Protein AF-J0LJA5-F1 (afdb_monomer_lite)

Structure (mmCIF, N/CA/C/O backbone):
data_AF-J0LJA5-F1
#
_entry.id   AF-J0LJA5-F1
#
loop_
_atom_site.group_PDB
_atom_site.id
_atom_site.type_symbol
_atom_site.label_atom_id
_atom_site.label_alt_id
_atom_site.label_comp_id
_atom_site.label_asym_id
_atom_site.label_entity_id
_atom_site.label_seq_id
_atom_site.pdbx_PDB_ins_code
_atom_site.Cartn_x
_atom_site.Cartn_y
_atom_site.Cartn_z
_atom_site.occupancy
_atom_site.B_iso_or_equiv
_atom_site.auth_seq_id
_atom_site.auth_comp_id
_atom_site.auth_asym_id
_atom_site.auth_atom_id
_atom_site.pdbx_PDB_model_num
ATOM 1 N N . GLY A 1 1 ? -19.540 -22.072 14.225 1.00 37.47 1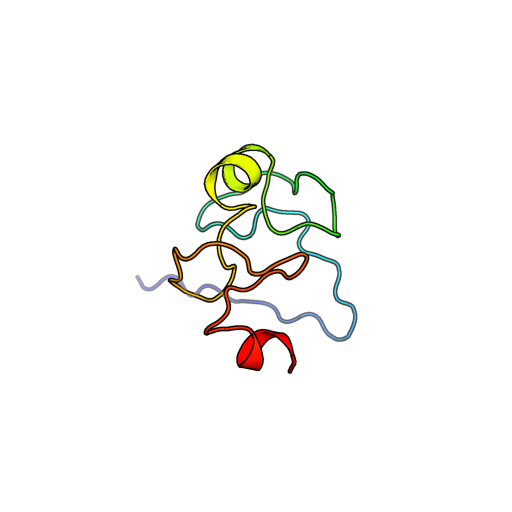 GLY A N 1
ATOM 2 C CA . GLY A 1 1 ? -18.215 -22.067 14.868 1.00 37.47 1 GLY A CA 1
ATOM 3 C C . GLY A 1 1 ? -17.500 -20.805 14.460 1.00 37.47 1 GLY A C 1
ATOM 4 O O . GLY A 1 1 ? -17.303 -20.602 13.273 1.00 37.47 1 GLY A O 1
ATOM 5 N N . THR A 1 2 ? -17.207 -19.919 15.404 1.00 39.94 2 THR A N 1
ATOM 6 C CA . THR A 1 2 ? -16.510 -18.654 15.143 1.00 39.94 2 THR A CA 1
ATOM 7 C C . THR A 1 2 ? -15.015 -18.930 15.041 1.00 39.94 2 THR A C 1
ATOM 9 O O . THR A 1 2 ? -14.373 -19.270 16.033 1.00 39.94 2 THR A O 1
ATOM 12 N N . GLN A 1 3 ? -14.472 -18.858 13.827 1.00 45.25 3 GLN A N 1
ATOM 13 C CA . GLN A 1 3 ? -13.049 -19.064 13.584 1.00 45.25 3 GLN A CA 1
ATOM 14 C C . GLN A 1 3 ? -12.293 -17.820 14.065 1.00 45.25 3 GLN A C 1
ATOM 16 O O . GLN A 1 3 ? -12.463 -16.726 13.536 1.00 45.25 3 GLN A O 1
ATOM 21 N N . SER A 1 4 ? -11.520 -17.982 15.137 1.00 40.75 4 SER A N 1
ATOM 22 C CA . SER A 1 4 ? -10.760 -16.901 15.757 1.00 40.75 4 SER A CA 1
ATOM 23 C C . SER A 1 4 ? -9.466 -16.691 14.971 1.00 40.75 4 SER A C 1
ATOM 25 O O . SER A 1 4 ? -8.522 -17.470 15.111 1.00 40.75 4 SER A O 1
ATOM 27 N N . VAL A 1 5 ? -9.413 -15.653 14.138 1.00 47.06 5 VAL A N 1
ATOM 28 C CA . VAL A 1 5 ? -8.175 -15.243 13.463 1.00 47.06 5 VAL A CA 1
ATOM 29 C C . VAL A 1 5 ? -7.284 -14.561 14.503 1.00 47.06 5 VAL A C 1
ATOM 31 O O . VAL A 1 5 ? -7.605 -13.484 15.000 1.00 47.06 5 VAL A O 1
ATOM 34 N N . ARG A 1 6 ? -6.184 -15.213 14.894 1.00 39.94 6 ARG A N 1
ATOM 35 C CA . ARG A 1 6 ? -5.156 -14.616 15.759 1.00 39.94 6 ARG A CA 1
ATOM 36 C C . ARG A 1 6 ? -4.173 -13.840 14.887 1.00 39.94 6 ARG A C 1
ATOM 38 O O . ARG A 1 6 ? -3.349 -14.445 14.210 1.00 39.94 6 ARG A O 1
ATOM 45 N N . ALA A 1 7 ? -4.252 -12.513 14.924 1.00 46.06 7 ALA A N 1
ATOM 46 C CA . ALA A 1 7 ? -3.188 -11.655 14.420 1.00 46.06 7 ALA A CA 1
ATOM 47 C C . ALA A 1 7 ? -2.048 -11.634 15.452 1.00 46.06 7 ALA A C 1
ATOM 49 O O . ALA A 1 7 ? -2.231 -11.164 16.574 1.00 46.06 7 ALA A O 1
ATOM 50 N N . ASN A 1 8 ? -0.892 -12.192 15.094 1.00 39.00 8 ASN A N 1
ATOM 51 C CA . ASN A 1 8 ? 0.301 -12.174 15.934 1.00 39.00 8 ASN A CA 1
ATOM 52 C C . ASN A 1 8 ? 1.062 -10.872 15.642 1.00 39.00 8 ASN A C 1
ATOM 54 O O . ASN A 1 8 ? 1.621 -10.716 14.558 1.00 39.00 8 ASN A O 1
ATOM 58 N N . VAL A 1 9 ? 1.040 -9.919 16.573 1.00 46.81 9 VAL A N 1
ATOM 59 C CA . VAL A 1 9 ? 1.818 -8.678 16.456 1.00 46.81 9 VAL A CA 1
ATOM 60 C C . VAL A 1 9 ? 3.271 -9.012 16.790 1.00 46.81 9 VAL A C 1
ATOM 62 O O . VAL A 1 9 ? 3.574 -9.349 17.932 1.00 46.81 9 VAL A O 1
ATOM 65 N N . ILE A 1 10 ? 4.153 -8.974 15.788 1.00 45.78 10 ILE A N 1
ATOM 66 C CA . ILE A 1 10 ? 5.600 -9.111 15.982 1.00 45.78 10 ILE A CA 1
ATOM 67 C C . ILE A 1 10 ? 6.192 -7.714 16.164 1.00 45.78 10 ILE A C 1
ATOM 69 O O . ILE A 1 10 ? 5.956 -6.808 15.367 1.00 45.78 10 ILE A O 1
ATOM 73 N N . ASP A 1 11 ? 6.924 -7.576 17.259 1.00 40.84 11 ASP A N 1
ATOM 74 C CA . ASP A 1 11 ? 7.517 -6.357 17.784 1.00 40.84 11 ASP A CA 1
ATOM 75 C C . ASP A 1 11 ? 8.598 -5.760 16.852 1.00 40.84 11 ASP A C 1
ATOM 77 O O . ASP A 1 11 ? 9.421 -6.474 16.276 1.00 40.84 11 ASP A O 1
ATOM 81 N N . GLY A 1 12 ? 8.610 -4.429 16.736 1.00 39.09 12 GLY A N 1
ATOM 82 C CA . GLY A 1 12 ? 9.817 -3.613 16.531 1.00 39.09 12 GLY A CA 1
ATOM 83 C C . GLY A 1 12 ? 10.553 -3.574 15.181 1.00 39.09 12 GLY A C 1
ATOM 84 O O . GLY A 1 12 ? 11.424 -2.720 15.032 1.00 39.09 12 GLY A O 1
ATOM 85 N N . ILE A 1 13 ? 10.240 -4.408 14.186 1.00 37.88 13 ILE A N 1
ATOM 86 C CA . ILE A 1 13 ? 10.792 -4.283 12.820 1.00 37.88 13 ILE A CA 1
ATOM 87 C C . ILE A 1 13 ? 9.635 -4.387 11.831 1.00 37.88 13 ILE A C 1
ATOM 89 O O . ILE A 1 13 ? 9.009 -5.438 11.714 1.00 37.88 13 ILE A O 1
ATOM 93 N N . VAL A 1 14 ? 9.359 -3.312 11.084 1.00 45.16 14 VAL A N 1
ATOM 94 C CA . VAL A 1 14 ? 8.442 -3.362 9.935 1.00 45.16 14 VAL A CA 1
ATOM 95 C C . VAL A 1 14 ? 9.135 -4.172 8.837 1.00 45.16 14 VAL A C 1
ATOM 97 O O . VAL A 1 14 ? 9.718 -3.618 7.908 1.00 45.16 14 VAL A O 1
ATOM 100 N N . MET A 1 15 ? 9.122 -5.501 8.944 1.00 45.00 15 MET A N 1
ATOM 101 C CA . MET A 1 15 ? 9.316 -6.337 7.767 1.00 45.00 15 MET A CA 1
ATOM 102 C C . MET A 1 15 ? 8.113 -6.049 6.879 1.00 45.00 15 MET A C 1
ATOM 104 O O . MET A 1 15 ? 7.004 -6.488 7.180 1.00 45.00 15 MET A O 1
ATOM 108 N N . GLY A 1 16 ? 8.314 -5.205 5.861 1.00 53.84 16 GLY A N 1
ATOM 109 C CA . GLY A 1 16 ? 7.261 -4.845 4.919 1.00 53.84 16 GLY A CA 1
ATOM 110 C C . GLY A 1 16 ? 6.555 -6.114 4.459 1.00 53.84 16 GLY A C 1
ATOM 111 O O . GLY A 1 16 ? 7.226 -7.099 4.144 1.00 53.84 16 GLY A O 1
ATOM 112 N N . LEU A 1 17 ? 5.219 -6.105 4.511 1.00 63.00 17 LEU A N 1
ATOM 113 C CA . LEU A 1 17 ? 4.371 -7.213 4.076 1.00 63.00 17 LEU A CA 1
ATOM 114 C C 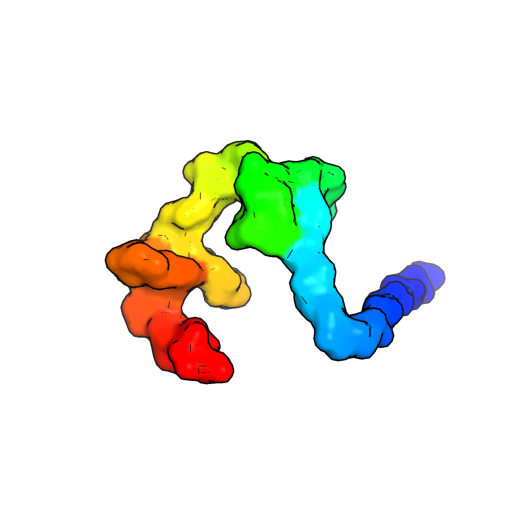. LEU A 1 17 ? 4.959 -7.807 2.792 1.00 63.00 17 LEU A C 1
ATOM 116 O O . LEU A 1 17 ? 5.047 -7.108 1.802 1.00 63.00 17 LEU A O 1
ATOM 120 N N . LEU A 1 18 ? 5.406 -9.064 2.780 1.00 76.69 18 LEU A N 1
ATOM 121 C CA . LEU A 1 18 ? 5.892 -9.676 1.530 1.00 76.69 18 LEU A CA 1
ATOM 122 C C . LEU A 1 18 ? 4.747 -9.889 0.527 1.00 76.69 18 LEU A C 1
ATOM 124 O O . LEU A 1 18 ? 4.981 -10.054 -0.671 1.00 76.69 18 LEU A O 1
ATOM 128 N N . TYR A 1 19 ? 3.516 -9.862 1.032 1.00 81.25 19 TYR A N 1
ATOM 129 C CA . TYR A 1 19 ? 2.289 -10.165 0.321 1.00 81.25 19 TYR A CA 1
ATOM 130 C C . TYR A 1 19 ? 1.435 -8.914 0.116 1.00 81.25 19 TYR A C 1
ATOM 132 O O . TYR A 1 19 ? 1.530 -7.937 0.857 1.00 81.25 19 TYR A O 1
ATOM 140 N N . CYS A 1 20 ? 0.593 -8.961 -0.910 1.00 84.19 20 CYS A N 1
ATOM 141 C CA . CYS A 1 20 ? -0.373 -7.927 -1.243 1.00 84.19 20 CYS A CA 1
ATOM 142 C C . CYS A 1 20 ? -1.279 -7.586 -0.054 1.00 84.19 20 CYS A C 1
ATOM 144 O O . CYS A 1 20 ? -1.823 -8.472 0.593 1.00 84.19 20 CYS A O 1
ATOM 146 N N . ALA A 1 21 ? -1.495 -6.292 0.186 1.00 80.00 21 ALA A N 1
ATOM 147 C CA . ALA A 1 21 ? -2.400 -5.811 1.228 1.00 80.00 21 ALA A CA 1
ATOM 148 C C . ALA A 1 21 ? -3.882 -5.784 0.801 1.00 80.00 21 ALA A C 1
ATOM 150 O O . ALA A 1 21 ? -4.714 -5.238 1.521 1.00 80.00 21 ALA A O 1
ATOM 151 N N . TYR A 1 22 ? -4.214 -6.302 -0.386 1.00 81.19 22 TYR A N 1
ATOM 152 C CA . TYR A 1 22 ? -5.605 -6.445 -0.814 1.00 81.19 22 TYR A CA 1
ATOM 153 C C . TYR A 1 22 ? -6.228 -7.677 -0.152 1.00 81.19 22 TYR A C 1
ATOM 155 O O . TYR A 1 22 ? -5.578 -8.723 -0.087 1.00 81.19 22 TYR A O 1
ATOM 163 N N . ASP A 1 23 ? -7.472 -7.548 0.314 1.00 77.31 23 ASP A N 1
ATOM 164 C CA . ASP A 1 23 ? -8.187 -8.629 0.996 1.00 77.31 23 ASP A CA 1
ATOM 165 C C . ASP A 1 23 ? -8.189 -9.914 0.152 1.00 77.31 23 ASP A C 1
ATOM 167 O O . ASP A 1 23 ? -8.385 -9.884 -1.065 1.00 77.31 23 ASP A O 1
ATOM 171 N N . ASP A 1 24 ? -7.916 -11.042 0.809 1.00 79.81 24 ASP A N 1
ATOM 172 C CA . ASP A 1 24 ? -7.814 -12.378 0.205 1.00 79.81 24 ASP A CA 1
ATOM 173 C C . ASP A 1 24 ? -6.758 -12.531 -0.915 1.00 79.81 24 ASP A C 1
ATOM 175 O O . ASP A 1 24 ? -6.766 -13.512 -1.663 1.00 79.81 24 ASP A O 1
ATOM 179 N N . CYS A 1 25 ? -5.790 -11.612 -1.024 1.00 82.00 25 CYS A N 1
ATOM 180 C CA . CYS A 1 25 ? -4.690 -11.724 -1.981 1.00 82.00 25 CYS A CA 1
ATOM 181 C C . CYS A 1 25 ? -3.407 -12.272 -1.336 1.00 82.00 25 CYS A C 1
ATOM 183 O O . CYS A 1 25 ? -2.789 -11.631 -0.493 1.00 82.00 25 CYS A O 1
ATOM 185 N N . LEU A 1 26 ? -2.943 -13.433 -1.808 1.00 84.94 26 LEU A N 1
ATOM 186 C CA . LEU A 1 26 ? -1.690 -14.066 -1.358 1.00 84.94 26 LEU A CA 1
ATOM 187 C C . LEU A 1 26 ? -0.511 -13.840 -2.322 1.00 84.94 26 LEU A C 1
ATOM 189 O O . LEU A 1 26 ? 0.538 -14.466 -2.188 1.00 84.94 26 LEU A O 1
ATOM 193 N N . ALA A 1 27 ? -0.677 -12.974 -3.324 1.00 85.19 27 ALA A N 1
ATOM 194 C CA . ALA A 1 27 ? 0.384 -12.669 -4.278 1.00 85.19 27 ALA A CA 1
ATOM 195 C C . ALA A 1 27 ? 1.488 -11.826 -3.626 1.00 85.19 27 ALA A C 1
ATOM 197 O O . ALA A 1 27 ? 1.215 -10.976 -2.777 1.00 85.19 27 ALA A O 1
ATOM 198 N N . LEU A 1 28 ? 2.733 -12.026 -4.062 1.00 85.06 28 LEU A N 1
ATOM 199 C CA . LEU A 1 28 ? 3.863 -11.215 -3.617 1.00 85.06 28 LEU A CA 1
ATOM 200 C C . LEU A 1 28 ? 3.721 -9.760 -4.076 1.00 85.06 28 LEU A C 1
ATOM 202 O O . LEU A 1 28 ? 3.147 -9.470 -5.133 1.00 85.06 28 LEU A O 1
ATOM 206 N N . LEU A 1 29 ? 4.278 -8.841 -3.289 1.00 84.88 29 LEU A N 1
ATOM 207 C CA . LEU A 1 29 ? 4.345 -7.433 -3.662 1.00 84.88 29 LEU A CA 1
ATOM 208 C C . LEU A 1 29 ? 5.129 -7.224 -4.956 1.00 84.88 29 LEU A C 1
ATOM 210 O O . LEU A 1 29 ? 6.186 -7.818 -5.163 1.00 84.88 29 LEU A O 1
ATOM 214 N N . LYS A 1 30 ? 4.632 -6.310 -5.801 1.00 82.94 30 LYS A N 1
ATOM 215 C CA . LYS A 1 30 ? 5.277 -5.965 -7.077 1.00 82.94 30 LYS A CA 1
ATOM 216 C C . LYS A 1 30 ? 6.706 -5.457 -6.875 1.00 82.94 30 LYS A C 1
ATOM 218 O O . LYS A 1 30 ? 7.594 -5.825 -7.633 1.00 82.94 30 LYS A O 1
ATOM 223 N N . ASP A 1 31 ? 6.904 -4.625 -5.855 1.00 76.25 31 ASP A N 1
ATOM 224 C CA . ASP A 1 31 ? 8.173 -3.945 -5.576 1.00 76.25 31 ASP A CA 1
ATOM 225 C C . ASP A 1 31 ? 8.843 -4.494 -4.294 1.00 76.25 31 ASP A C 1
ATOM 227 O O . ASP A 1 31 ? 9.563 -3.781 -3.593 1.00 76.25 31 ASP A O 1
ATOM 231 N N . GLY A 1 32 ? 8.571 -5.760 -3.944 1.00 72.19 32 GLY A N 1
ATOM 232 C CA . GLY A 1 32 ? 9.044 -6.366 -2.694 1.00 72.19 32 GLY A CA 1
ATOM 233 C C . GLY A 1 32 ? 8.539 -5.605 -1.464 1.00 72.19 32 GLY A C 1
ATOM 234 O O . GLY A 1 32 ? 7.465 -5.016 -1.503 1.00 72.19 32 GLY A O 1
ATOM 235 N N . SER A 1 33 ? 9.324 -5.548 -0.385 1.00 62.78 33 SER A N 1
ATOM 236 C CA . SER A 1 33 ? 8.927 -4.941 0.901 1.00 62.78 33 SER A CA 1
ATOM 237 C C . SER A 1 33 ? 8.676 -3.424 0.875 1.00 62.78 33 SER A C 1
ATOM 239 O O . SER A 1 33 ? 8.310 -2.853 1.900 1.00 62.78 33 SER A O 1
ATOM 241 N N . ALA A 1 34 ? 8.897 -2.755 -0.262 1.00 65.94 34 ALA A N 1
ATOM 242 C CA . ALA A 1 34 ? 8.655 -1.322 -0.435 1.00 65.94 34 ALA A CA 1
ATOM 243 C C . ALA A 1 34 ? 7.239 -0.997 -0.958 1.00 65.94 34 ALA A C 1
ATOM 245 O O . ALA A 1 34 ? 6.805 0.157 -0.890 1.00 65.94 34 ALA A O 1
ATOM 246 N N . GLY A 1 35 ? 6.530 -1.996 -1.496 1.00 73.06 35 GLY A N 1
ATOM 247 C CA . GLY A 1 35 ? 5.204 -1.843 -2.098 1.00 73.06 35 GLY A CA 1
ATOM 248 C C . GLY A 1 35 ? 4.035 -2.012 -1.119 1.00 73.06 35 GLY A C 1
ATOM 249 O O . GLY A 1 35 ? 4.213 -2.248 0.070 1.00 73.06 35 GLY A O 1
ATOM 250 N N . VAL A 1 36 ? 2.813 -1.899 -1.649 1.00 79.38 36 VAL A N 1
ATOM 251 C CA . VAL A 1 36 ? 1.553 -2.194 -0.923 1.00 79.38 36 VAL A CA 1
ATOM 252 C C . VAL A 1 36 ? 0.724 -3.258 -1.651 1.00 79.38 36 VAL A C 1
ATOM 254 O O . VAL A 1 36 ? 0.034 -4.058 -1.023 1.00 79.38 36 VAL A O 1
ATOM 257 N N . PHE A 1 37 ? 0.828 -3.310 -2.981 1.00 85.06 37 PHE A N 1
ATOM 258 C CA . PHE A 1 37 ? 0.063 -4.222 -3.823 1.00 85.06 37 PHE A CA 1
ATOM 259 C C . PHE A 1 37 ? 0.967 -5.129 -4.670 1.00 85.06 37 PHE A C 1
ATOM 261 O O . PHE A 1 37 ? 2.099 -4.770 -5.015 1.00 85.06 37 PHE A O 1
ATOM 268 N N . CYS A 1 38 ? 0.446 -6.300 -5.043 1.00 89.00 38 CYS A N 1
ATOM 269 C CA . CYS A 1 38 ? 1.003 -7.111 -6.125 1.00 89.00 38 CYS A CA 1
ATOM 270 C C . CYS A 1 38 ? 0.835 -6.405 -7.481 1.00 89.00 38 CYS A C 1
ATOM 272 O O . CYS A 1 38 ? 0.186 -5.363 -7.575 1.00 89.00 38 CYS A O 1
ATOM 274 N N . ALA A 1 39 ? 1.402 -6.967 -8.551 1.00 90.38 39 ALA A N 1
ATOM 275 C CA . ALA A 1 39 ? 1.367 -6.335 -9.871 1.00 90.38 39 ALA A CA 1
ATOM 276 C C . ALA A 1 39 ? -0.062 -6.048 -10.370 1.00 90.38 39 ALA A C 1
ATOM 278 O O . ALA A 1 39 ? -0.315 -4.973 -10.911 1.00 90.38 39 ALA A O 1
ATOM 279 N N . GLU A 1 40 ? -0.998 -6.964 -10.126 1.00 90.12 40 GLU A N 1
ATOM 280 C CA . GLU A 1 40 ? -2.404 -6.826 -10.514 1.00 90.12 40 GLU A CA 1
ATOM 281 C C . GLU A 1 40 ? -3.078 -5.651 -9.794 1.00 90.12 40 GLU A C 1
ATOM 283 O O . GLU A 1 40 ? -3.562 -4.703 -10.420 1.00 90.12 40 GLU A O 1
ATOM 288 N N . TYR A 1 41 ? -3.038 -5.657 -8.463 1.00 87.81 41 TYR A N 1
ATOM 289 C CA . TYR A 1 41 ? -3.676 -4.616 -7.666 1.00 87.81 41 TYR A CA 1
ATOM 290 C C . TYR A 1 41 ? -2.931 -3.281 -7.724 1.00 87.81 41 TYR A C 1
ATOM 292 O O . TYR A 1 41 ? -3.544 -2.227 -7.563 1.00 87.81 41 TYR A O 1
ATOM 300 N N . PHE A 1 42 ? -1.643 -3.279 -8.064 1.00 88.00 42 PHE A N 1
ATOM 301 C CA . PHE A 1 42 ? -0.915 -2.054 -8.375 1.00 88.00 42 PHE A CA 1
ATOM 302 C C . PHE A 1 42 ? -1.465 -1.372 -9.634 1.00 88.00 42 PHE A C 1
ATOM 304 O O . PHE A 1 42 ? -1.618 -0.152 -9.650 1.00 88.00 42 PHE A O 1
ATOM 311 N N . LEU A 1 43 ? -1.829 -2.128 -10.672 1.00 87.62 43 LEU A N 1
ATOM 312 C CA . LEU A 1 43 ? -2.453 -1.556 -11.870 1.00 87.62 43 LEU A CA 1
ATOM 313 C C . LEU A 1 43 ? -3.853 -1.000 -11.571 1.00 87.62 43 LEU A C 1
ATOM 315 O O . LEU A 1 43 ? -4.208 0.072 -12.061 1.00 87.62 43 LEU A O 1
ATOM 319 N N . ALA A 1 44 ? -4.630 -1.691 -10.735 1.00 86.12 44 ALA A N 1
ATOM 320 C CA . ALA A 1 44 ? -6.007 -1.308 -10.415 1.00 86.12 44 ALA A CA 1
ATOM 321 C C . ALA A 1 44 ? -6.129 -0.196 -9.348 1.00 86.12 44 ALA A C 1
ATOM 323 O O . ALA A 1 44 ? -7.084 0.598 -9.374 1.00 86.12 44 ALA A O 1
ATOM 324 N N . PHE A 1 45 ? -5.188 -0.141 -8.401 1.00 85.25 45 PHE A N 1
ATOM 325 C CA . PHE A 1 45 ? -5.268 0.695 -7.197 1.00 85.25 45 PHE A CA 1
ATOM 326 C C . PHE A 1 45 ? -4.000 1.489 -6.886 1.00 85.25 45 PHE A C 1
ATOM 328 O O . PHE A 1 45 ? -4.076 2.411 -6.084 1.00 85.25 45 PHE A O 1
ATOM 335 N N . GLY A 1 46 ? -2.869 1.241 -7.549 1.00 83.81 46 GLY A N 1
ATOM 336 C CA . GLY A 1 46 ? -1.606 1.937 -7.267 1.00 83.81 46 GLY A CA 1
ATOM 337 C C . GLY A 1 46 ? -1.623 3.444 -7.552 1.00 83.81 46 GLY A C 1
ATOM 338 O O . GLY A 1 46 ?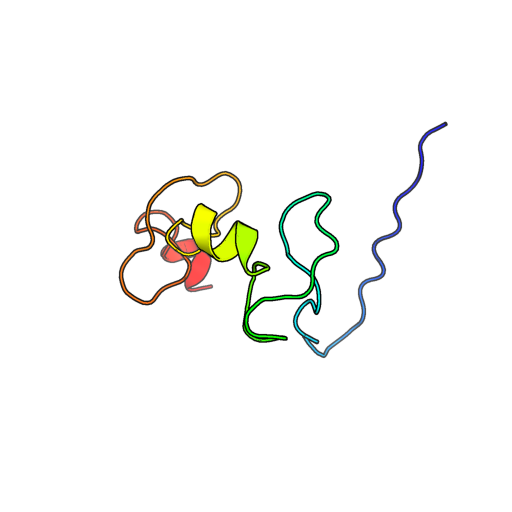 -0.716 4.151 -7.134 1.00 83.81 46 GLY A O 1
ATOM 339 N N . LYS A 1 47 ? -2.655 3.950 -8.245 1.00 85.81 47 LYS A N 1
ATOM 340 C CA . LYS A 1 47 ? -2.917 5.389 -8.450 1.00 85.81 47 LYS A CA 1
ATOM 341 C C . LYS A 1 47 ? -4.075 5.930 -7.602 1.00 85.81 47 LYS A C 1
ATOM 343 O O . LYS A 1 47 ? -4.472 7.086 -7.766 1.00 85.81 47 LYS A O 1
ATOM 348 N N . LYS A 1 48 ? -4.637 5.108 -6.716 1.00 88.00 48 LYS A N 1
ATOM 349 C CA . LYS A 1 48 ? -5.721 5.468 -5.799 1.00 88.00 48 LYS A CA 1
ATOM 350 C C . LYS A 1 48 ? -5.174 5.678 -4.395 1.00 88.00 48 LYS A C 1
ATOM 352 O O . LYS A 1 48 ? -4.106 5.202 -4.042 1.00 88.00 48 LYS A O 1
ATOM 357 N N . CYS A 1 49 ? -5.926 6.410 -3.594 1.00 87.81 49 CYS A N 1
ATOM 358 C CA . CYS A 1 49 ? -5.656 6.633 -2.188 1.00 87.81 49 CYS A CA 1
ATOM 359 C C . CYS A 1 49 ? -5.634 5.306 -1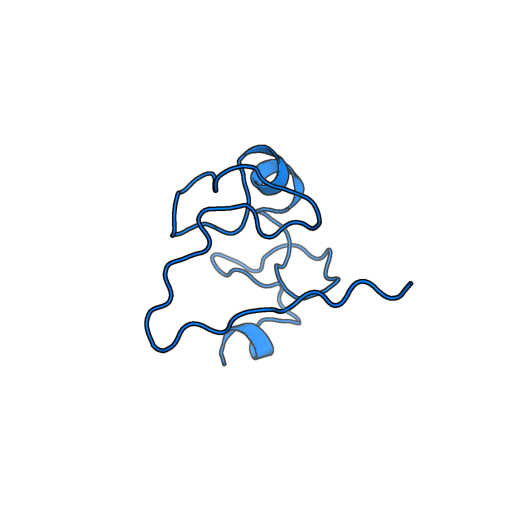.432 1.00 87.81 49 CYS A C 1
ATOM 361 O O . CYS A 1 49 ? -6.603 4.556 -1.485 1.00 87.81 49 CYS A O 1
ATOM 363 N N . HIS A 1 50 ? -4.563 5.060 -0.678 1.00 83.50 50 HIS A N 1
ATOM 364 C CA . HIS A 1 50 ? -4.444 3.867 0.165 1.00 83.50 50 HIS A CA 1
ATOM 365 C C . HIS A 1 50 ? -5.148 4.023 1.527 1.00 83.50 50 HIS A C 1
ATOM 367 O O . HIS A 1 50 ? -5.105 3.118 2.354 1.00 83.50 50 HIS A O 1
ATOM 373 N N . GLY A 1 51 ? -5.802 5.164 1.771 1.00 79.44 51 GLY A N 1
ATOM 374 C CA . GLY A 1 51 ? -6.711 5.344 2.905 1.00 79.44 51 GLY A CA 1
ATOM 375 C C . GLY A 1 51 ? -7.875 4.349 2.851 1.00 79.44 51 GLY A C 1
ATOM 376 O O . GLY A 1 51 ? -8.409 4.058 1.776 1.00 79.44 51 GLY A O 1
ATOM 377 N N . CYS A 1 52 ? -8.269 3.828 4.013 1.00 75.19 52 CYS A N 1
ATOM 378 C CA . CYS A 1 52 ? -9.296 2.795 4.126 1.00 75.19 52 CYS A CA 1
ATOM 379 C C . CYS A 1 52 ? -10.601 3.227 3.433 1.00 75.19 52 CYS A C 1
ATOM 381 O O . CYS A 1 52 ? -11.117 4.316 3.682 1.00 75.19 52 CYS A O 1
ATOM 383 N N . ARG A 1 53 ? -11.129 2.369 2.547 1.00 75.50 53 ARG A N 1
ATOM 384 C CA . ARG A 1 53 ? -12.356 2.610 1.756 1.00 75.50 53 ARG A CA 1
ATOM 385 C C . ARG A 1 53 ? -12.333 3.902 0.925 1.00 75.50 53 ARG A C 1
ATOM 387 O O . ARG A 1 53 ? -13.384 4.471 0.635 1.00 75.50 53 ARG A O 1
ATOM 394 N N . CYS A 1 54 ? -11.157 4.361 0.503 1.00 84.00 54 CYS A N 1
ATOM 395 C CA . CYS A 1 54 ? -11.032 5.510 -0.382 1.00 84.00 54 CYS A CA 1
ATOM 396 C C . CYS A 1 54 ? -10.793 5.076 -1.833 1.00 84.00 54 CYS A C 1
ATOM 398 O O . CYS A 1 54 ? -9.915 4.273 -2.124 1.00 84.00 54 CYS A O 1
ATOM 400 N N . SER A 1 55 ? -11.545 5.652 -2.768 1.00 86.38 55 SER A N 1
ATOM 401 C CA . SER A 1 55 ? -11.386 5.423 -4.213 1.00 86.38 55 SER A CA 1
ATOM 402 C C . SER A 1 55 ? -10.826 6.636 -4.963 1.00 86.38 55 SER A C 1
ATOM 404 O O . SER A 1 55 ? -10.709 6.606 -6.188 1.00 86.38 55 SER A 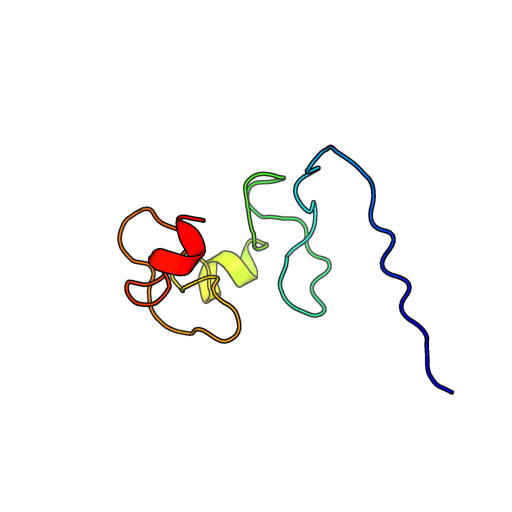O 1
ATOM 406 N N . GLN A 1 56 ? -10.485 7.707 -4.239 1.00 89.62 56 GLN A N 1
ATOM 407 C CA . GLN A 1 56 ? -9.956 8.947 -4.811 1.00 89.62 56 GLN A CA 1
ATOM 408 C C . GLN A 1 56 ? -8.547 8.746 -5.373 1.00 89.62 56 GLN A C 1
ATOM 410 O O . GLN A 1 56 ? -7.822 7.862 -4.926 1.00 89.62 56 GLN A O 1
ATOM 415 N N . SER A 1 57 ? -8.136 9.587 -6.321 1.00 89.00 57 SER A N 1
ATOM 416 C CA . SER A 1 57 ? -6.779 9.529 -6.883 1.00 89.00 57 SER A CA 1
ATOM 417 C C . SER A 1 57 ? -5.723 10.023 -5.889 1.00 89.00 57 SER A C 1
ATOM 419 O O . SER A 1 57 ? -6.011 10.861 -5.027 1.00 89.00 57 SER A O 1
ATOM 421 N N . LEU A 1 58 ? -4.496 9.513 -6.022 1.00 88.81 58 LEU A N 1
ATOM 422 C CA . LEU A 1 58 ? -3.339 9.997 -5.267 1.00 88.81 58 LEU A CA 1
ATOM 423 C C . LEU A 1 58 ? -3.095 11.488 -5.506 1.00 88.81 58 LEU A C 1
ATOM 425 O O . LEU A 1 58 ? -3.269 12.001 -6.612 1.00 88.81 58 LEU A O 1
ATOM 429 N N . HIS A 1 59 ? -2.668 12.187 -4.456 1.00 86.94 59 HIS A N 1
ATOM 430 C CA . HIS A 1 59 ? -2.209 13.561 -4.565 1.00 86.94 59 HIS A CA 1
ATOM 431 C C . HIS A 1 59 ? -0.684 13.585 -4.697 1.00 86.94 59 HIS A C 1
ATOM 433 O O . HIS A 1 59 ? 0.025 13.321 -3.723 1.00 86.94 59 HIS A O 1
ATOM 439 N N . ARG A 1 60 ? -0.186 13.950 -5.888 1.00 82.69 60 ARG A N 1
ATOM 440 C CA . ARG A 1 60 ? 1.256 14.022 -6.203 1.00 82.69 60 ARG A CA 1
ATOM 441 C C . ARG A 1 60 ? 1.958 12.682 -5.911 1.00 82.69 60 ARG A C 1
ATOM 443 O O . ARG A 1 60 ? 1.352 11.633 -6.091 1.00 82.69 60 ARG A O 1
ATOM 450 N N . ASP A 1 61 ? 3.195 12.724 -5.422 1.00 75.75 61 ASP A N 1
ATOM 451 C CA . ASP A 1 61 ? 4.030 11.554 -5.114 1.00 75.75 61 ASP A CA 1
ATOM 452 C C . ASP A 1 61 ? 3.739 10.937 -3.730 1.00 75.75 61 ASP A C 1
ATOM 454 O O . ASP A 1 61 ? 4.589 10.283 -3.126 1.00 75.75 61 ASP A O 1
ATOM 458 N N . THR A 1 62 ? 2.546 11.174 -3.180 1.00 82.94 62 THR A N 1
ATOM 459 C CA . THR A 1 62 ? 2.133 10.607 -1.888 1.00 82.94 62 THR A CA 1
ATOM 460 C C . THR A 1 62 ? 1.287 9.350 -2.083 1.00 82.94 62 THR A C 1
ATOM 462 O O . THR A 1 62 ? 0.814 9.076 -3.181 1.00 82.94 62 THR A O 1
ATOM 465 N N . ARG A 1 63 ? 1.049 8.592 -1.003 1.00 79.31 63 ARG A N 1
ATOM 466 C CA . ARG A 1 63 ? 0.195 7.386 -1.006 1.00 79.31 63 ARG A CA 1
ATOM 467 C C . ARG A 1 63 ? -1.269 7.667 -0.605 1.00 79.31 63 ARG A C 1
ATOM 469 O O . ARG A 1 63 ? -2.049 6.739 -0.398 1.00 79.31 63 ARG A O 1
ATOM 476 N N . ALA A 1 64 ? -1.668 8.941 -0.528 1.00 86.12 64 ALA A N 1
ATOM 477 C CA . ALA A 1 64 ? -3.011 9.369 -0.132 1.00 86.12 64 ALA A CA 1
ATOM 478 C C . ALA A 1 64 ? -3.596 10.436 -1.078 1.00 86.12 64 ALA A C 1
ATOM 480 O O . ALA A 1 64 ? -2.868 11.156 -1.760 1.00 86.12 64 ALA A O 1
ATOM 481 N N . CYS A 1 65 ? -4.925 10.573 -1.119 1.00 91.19 65 CYS A N 1
ATOM 482 C CA . CYS A 1 65 ? -5.586 11.708 -1.778 1.00 91.19 65 CYS A CA 1
ATOM 483 C C . CYS A 1 65 ? -5.456 12.988 -0.940 1.00 91.19 65 CYS A C 1
ATOM 485 O O . CYS A 1 65 ? -4.960 12.943 0.184 1.00 91.19 65 CYS A O 1
ATOM 487 N N . ILE A 1 66 ? -5.936 14.126 -1.460 1.00 90.50 66 ILE A N 1
ATOM 488 C CA . ILE A 1 66 ? -5.885 15.423 -0.762 1.00 90.50 66 ILE A CA 1
ATOM 489 C C . ILE A 1 66 ? -6.578 15.387 0.612 1.00 90.50 66 ILE A C 1
ATOM 491 O O . ILE A 1 66 ? -6.045 15.923 1.579 1.00 90.50 66 ILE A O 1
ATOM 495 N N . ASN A 1 67 ? -7.707 14.680 0.720 1.00 89.00 67 ASN A N 1
ATOM 496 C CA . ASN A 1 67 ? -8.499 14.602 1.951 1.00 89.00 67 ASN A CA 1
ATOM 497 C C . ASN A 1 67 ? -7.827 13.748 3.035 1.00 89.00 67 ASN A C 1
ATOM 499 O O . ASN A 1 67 ? -7.966 14.041 4.216 1.00 89.00 67 ASN A O 1
ATOM 503 N N . HIS A 1 68 ? -7.059 12.731 2.637 1.00 90.56 68 HIS A N 1
ATOM 504 C CA . HIS A 1 68 ? -6.346 11.843 3.558 1.00 90.56 68 HIS A CA 1
ATOM 505 C C . HIS A 1 68 ? -4.863 12.222 3.733 1.00 90.56 68 HIS A C 1
ATOM 507 O O . HIS A 1 68 ? -4.116 11.498 4.387 1.00 90.56 68 HIS A O 1
ATOM 513 N N . GLN A 1 69 ? -4.406 13.368 3.204 1.00 82.94 69 GLN A N 1
ATOM 514 C CA . GLN A 1 69 ? -3.032 13.848 3.437 1.00 82.94 69 GLN A CA 1
ATOM 515 C C . GLN A 1 69 ? -2.728 14.030 4.925 1.00 82.94 69 GLN A C 1
ATOM 517 O O . GLN A 1 69 ? -1.607 13.783 5.359 1.00 82.94 69 GLN A O 1
ATOM 522 N N . THR A 1 70 ? -3.711 14.480 5.705 1.00 82.00 70 THR A N 1
ATOM 523 C CA . THR A 1 70 ? -3.548 14.725 7.145 1.00 82.00 70 THR A CA 1
ATOM 524 C C . THR A 1 70 ? -3.344 13.428 7.927 1.00 82.00 70 THR A C 1
ATOM 526 O O . THR A 1 70 ? -2.589 13.418 8.892 1.00 82.00 70 THR A O 1
ATOM 529 N N . GLU A 1 71 ? -3.982 12.338 7.496 1.00 78.44 71 GLU A N 1
ATOM 530 C CA . GLU A 1 71 ? -3.811 11.001 8.079 1.00 78.44 71 GLU A CA 1
ATOM 531 C C . GLU A 1 71 ? -2.487 10.370 7.651 1.00 78.44 71 GLU A C 1
ATOM 533 O O . GLU A 1 71 ? -1.857 9.674 8.434 1.00 78.44 71 GLU A O 1
ATOM 538 N N . TRP A 1 72 ? -2.039 10.663 6.428 1.00 72.19 72 TRP A N 1
ATOM 539 C CA . TRP A 1 72 ? -0.773 10.178 5.887 1.00 72.19 72 TRP A CA 1
ATOM 540 C C . TRP A 1 72 ? 0.469 10.842 6.503 1.00 72.19 72 TRP A C 1
ATOM 542 O O . TRP A 1 72 ? 1.546 10.256 6.530 1.00 72.19 72 TRP A O 1
ATOM 552 N N . LYS A 1 73 ? 0.342 12.100 6.939 1.00 63.69 73 LYS A N 1
ATOM 553 C CA . LYS A 1 73 ? 1.433 12.882 7.544 1.00 63.69 73 LYS A CA 1
ATOM 554 C C . LYS A 1 73 ? 1.669 12.579 9.030 1.00 63.69 73 LYS A C 1
ATOM 556 O O . LYS A 1 73 ? 2.574 13.185 9.602 1.00 63.69 73 LYS A O 1
ATOM 561 N N . LYS A 1 74 ? 0.850 11.729 9.652 1.00 48.16 74 LYS A N 1
ATOM 562 C CA . LYS A 1 74 ? 1.037 11.259 11.031 1.00 48.16 74 LYS A CA 1
ATOM 563 C C . LYS A 1 74 ? 1.773 9.929 11.042 1.00 48.16 74 LYS A C 1
ATOM 565 O O . LYS A 1 74 ? 2.570 9.754 11.985 1.00 48.16 74 LYS A O 1
#

Secondary structure (DSSP, 8-state):
--------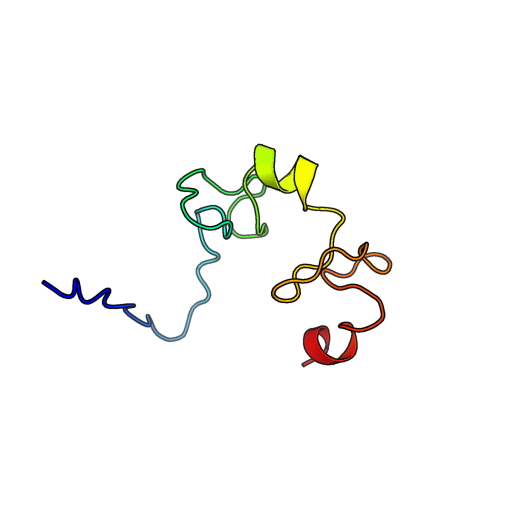---S-----SB--STT--PBPTTGGG-SS-HHHHHHHTTB--STT--SBP-TTSSS-STTHHHHT-

Radius of gyration: 14.1 Å; chains: 1; bounding box: 29×38×30 Å

pLDDT: mean 73.2, std 17.52, range [37.47, 91.19]

Organism: Auricularia subglabra (strain TFB-10046 / SS5) (NCBI:txid717982)

Sequence (74 aa):
GTQSVRANVIDGIVMGLLYCAYDDCLALLKDGSAGVFCAEYFLAFGKKCHGCRCSQSLHRDTRACINHQTEWKK

InterPro domains:
  IPR040898 CxC6 like cysteine cluster associated with KDZ [PF18721] (9-73)

Foldseek 3Di:
DDDDDDDDDDDDDCQQDQWAQDPPGRDGPCVGSVGRGRPVVCVVDVQWAPPPPGRHGDDPPFNHHPVCVVVRVD